Protein AF-X0ZEE0-F1 (afdb_monomer)

Structure (mmCIF, N/CA/C/O backbone):
data_AF-X0ZEE0-F1
#
_entry.id   AF-X0ZEE0-F1
#
loop_
_atom_site.group_PDB
_atom_site.id
_atom_site.type_symbol
_atom_site.label_atom_id
_atom_site.label_alt_id
_atom_site.label_comp_id
_atom_site.label_asym_id
_atom_site.label_entity_id
_atom_site.label_seq_id
_atom_site.pdbx_PDB_ins_code
_atom_site.Cartn_x
_atom_site.Cartn_y
_atom_site.Cartn_z
_atom_site.occupancy
_atom_site.B_iso_or_equiv
_atom_site.auth_seq_id
_atom_site.auth_comp_id
_atom_site.auth_asym_id
_atom_site.auth_atom_id
_atom_site.pdbx_PDB_model_num
ATOM 1 N N . ALA A 1 1 ? -1.277 -12.257 -2.965 1.00 88.06 1 ALA A N 1
ATOM 2 C CA . ALA A 1 1 ? -1.905 -11.815 -1.703 1.00 88.06 1 ALA A CA 1
ATOM 3 C C . ALA A 1 1 ? -3.417 -11.524 -1.806 1.00 88.06 1 ALA A C 1
ATOM 5 O O . ALA A 1 1 ? -3.993 -11.067 -0.831 1.00 88.06 1 ALA A O 1
ATOM 6 N N . GLY A 1 2 ? -4.098 -11.786 -2.935 1.00 93.88 2 GLY A N 1
ATOM 7 C CA . GLY A 1 2 ? -5.572 -11.720 -3.007 1.00 93.88 2 GLY A CA 1
ATOM 8 C C . GLY A 1 2 ? -6.214 -10.323 -3.014 1.00 93.88 2 GLY A C 1
ATOM 9 O O . GLY A 1 2 ? -7.434 -10.241 -2.985 1.00 93.88 2 GLY A O 1
ATOM 10 N N . GLY A 1 3 ? -5.433 -9.239 -3.051 1.00 94.69 3 GLY A N 1
ATOM 11 C CA . GLY A 1 3 ? -5.960 -7.878 -3.212 1.00 94.69 3 GLY A CA 1
ATOM 12 C C . GLY A 1 3 ? -6.235 -7.507 -4.673 1.00 94.69 3 GLY A C 1
ATOM 13 O O . GLY A 1 3 ? -5.697 -8.128 -5.593 1.00 94.69 3 GLY A O 1
ATOM 14 N N . VAL A 1 4 ? -7.029 -6.453 -4.875 1.00 96.31 4 VAL A N 1
ATOM 15 C CA . VAL A 1 4 ? -7.330 -5.878 -6.195 1.00 96.31 4 VAL A CA 1
ATOM 16 C C . VAL A 1 4 ? -6.508 -4.608 -6.395 1.00 96.31 4 VAL A C 1
ATOM 18 O O . VAL A 1 4 ? -6.544 -3.694 -5.575 1.00 96.31 4 VAL A O 1
ATOM 21 N N . ASN A 1 5 ? -5.755 -4.538 -7.494 1.00 94.94 5 ASN A N 1
ATOM 22 C CA . ASN A 1 5 ? -5.033 -3.322 -7.857 1.00 94.94 5 ASN A CA 1
ATOM 23 C C . ASN A 1 5 ? -6.022 -2.281 -8.409 1.00 94.94 5 ASN A C 1
ATOM 25 O O . ASN A 1 5 ? -6.676 -2.536 -9.423 1.00 94.94 5 ASN A O 1
ATOM 29 N N . ILE A 1 6 ? -6.080 -1.098 -7.785 1.00 95.38 6 ILE A N 1
ATOM 30 C CA . ILE A 1 6 ? -6.951 0.018 -8.200 1.00 95.38 6 ILE A CA 1
ATOM 31 C C . ILE A 1 6 ? -6.679 0.525 -9.623 1.00 95.38 6 ILE A C 1
ATOM 33 O O . ILE A 1 6 ? -7.527 1.208 -10.188 1.00 95.38 6 ILE A O 1
ATOM 37 N N . ALA A 1 7 ? -5.511 0.190 -10.178 1.00 94.81 7 ALA A N 1
ATOM 38 C CA . ALA A 1 7 ? -5.076 0.542 -11.523 1.00 94.81 7 ALA A CA 1
ATOM 39 C C . ALA A 1 7 ? -5.048 -0.658 -12.489 1.00 94.81 7 ALA A C 1
ATOM 41 O O . ALA A 1 7 ? -4.361 -0.611 -13.507 1.00 94.81 7 ALA A O 1
ATOM 42 N N . SER A 1 8 ? -5.742 -1.754 -12.166 1.00 93.62 8 SER A N 1
ATOM 43 C CA . SER A 1 8 ? -5.786 -2.969 -13.001 1.00 93.62 8 SER A CA 1
ATOM 44 C C . SER A 1 8 ? -6.394 -2.754 -14.394 1.00 93.62 8 SER A C 1
ATOM 46 O O . SER A 1 8 ? -6.107 -3.526 -15.304 1.00 93.62 8 SER A O 1
ATOM 48 N N . ASP A 1 9 ? -7.184 -1.698 -14.571 1.00 93.75 9 ASP A N 1
ATOM 49 C CA . ASP A 1 9 ? -7.803 -1.263 -15.825 1.00 93.75 9 ASP A CA 1
ATOM 50 C C . ASP A 1 9 ? -6.960 -0.242 -16.610 1.00 93.75 9 ASP A C 1
ATOM 52 O O . ASP A 1 9 ? -7.352 0.197 -17.692 1.00 93.75 9 ASP A O 1
ATOM 56 N N . ALA A 1 10 ? -5.797 0.161 -16.091 1.00 94.31 10 ALA A N 1
ATOM 57 C CA . ALA A 1 10 ? -4.959 1.151 -16.748 1.00 94.31 10 ALA A CA 1
ATOM 58 C C . ALA A 1 10 ? -4.258 0.574 -17.991 1.00 94.31 10 ALA A C 1
ATOM 60 O O . ALA A 1 10 ? -3.651 -0.493 -17.951 1.00 94.31 10 ALA A O 1
ATOM 61 N N . ALA A 1 11 ? -4.254 1.334 -19.091 1.00 92.31 11 ALA A N 1
ATOM 62 C CA . ALA A 1 11 ? -3.566 0.935 -20.324 1.00 92.31 11 ALA A CA 1
ATOM 63 C C . ALA A 1 11 ? -2.028 1.002 -20.212 1.00 92.31 11 ALA A C 1
ATOM 65 O O . ALA A 1 11 ? -1.309 0.290 -20.915 1.00 92.31 11 ALA A O 1
ATOM 66 N N . ALA A 1 12 ? -1.507 1.878 -19.348 1.00 93.75 12 ALA A N 1
ATOM 67 C CA . ALA A 1 12 ? -0.074 2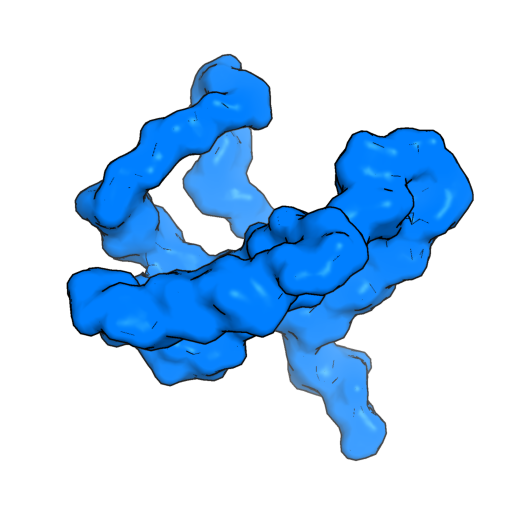.051 -19.142 1.00 93.75 12 ALA A CA 1
ATOM 68 C C . ALA A 1 12 ? 0.460 1.079 -18.082 1.00 93.75 12 ALA A C 1
ATOM 70 O O . ALA A 1 12 ? -0.184 0.846 -17.065 1.00 93.75 12 ALA A O 1
ATOM 71 N N . LYS A 1 13 ? 1.695 0.591 -18.269 1.00 89.75 13 LYS A N 1
ATOM 72 C CA . LYS A 1 13 ? 2.377 -0.276 -17.286 1.00 89.75 13 LYS A CA 1
ATOM 73 C C . LYS A 1 13 ? 2.675 0.430 -15.955 1.00 89.75 13 LYS A C 1
ATOM 75 O O . LYS A 1 13 ? 2.716 -0.219 -14.918 1.00 89.75 13 LYS A O 1
ATOM 80 N N . TYR A 1 14 ? 2.887 1.746 -16.003 1.00 90.56 14 TYR A N 1
ATOM 81 C CA . TYR A 1 14 ? 3.135 2.611 -14.846 1.00 90.56 14 TYR A CA 1
ATOM 82 C C . TYR A 1 14 ? 2.236 3.847 -14.951 1.00 90.56 14 TYR A C 1
ATOM 84 O O . TYR A 1 14 ? 2.691 4.909 -15.383 1.00 90.56 14 TYR A O 1
ATOM 92 N N . PRO A 1 15 ? 0.935 3.706 -14.663 1.00 93.25 15 PRO A N 1
ATOM 93 C CA . PRO A 1 15 ? -0.001 4.808 -14.793 1.00 93.25 15 PRO A CA 1
ATOM 94 C C . PRO A 1 15 ? 0.233 5.843 -13.689 1.00 93.25 15 PRO A C 1
ATOM 96 O O . PRO A 1 15 ? 0.494 5.501 -12.535 1.00 93.25 15 PRO A O 1
ATOM 99 N N . VAL A 1 16 ? 0.121 7.121 -14.042 1.00 92.12 16 VAL A N 1
ATOM 100 C CA . VAL A 1 16 ? 0.246 8.231 -13.092 1.00 92.12 16 VAL A CA 1
ATOM 101 C C . VAL A 1 16 ? -1.151 8.645 -12.650 1.00 92.12 16 VAL A C 1
ATOM 103 O O . VAL A 1 16 ? -1.945 9.104 -13.465 1.00 92.12 16 VAL A O 1
ATOM 106 N N . TYR A 1 17 ? -1.440 8.485 -11.360 1.00 91.00 17 TYR A N 1
ATOM 107 C CA . TYR A 1 17 ? -2.707 8.889 -10.753 1.00 91.00 17 TYR A CA 1
ATOM 108 C C . TYR A 1 17 ? -2.533 10.223 -10.025 1.00 91.00 17 TYR A C 1
ATOM 110 O O . TYR A 1 17 ? -1.600 10.393 -9.236 1.00 91.00 17 TYR A O 1
ATOM 118 N N . ASN A 1 18 ? -3.437 11.169 -10.283 1.00 92.06 18 ASN A N 1
ATOM 119 C CA . ASN A 1 18 ? -3.546 12.387 -9.482 1.00 92.06 18 ASN A CA 1
ATOM 120 C C . ASN A 1 18 ? -4.362 12.121 -8.201 1.00 92.06 18 ASN A C 1
ATOM 122 O O . ASN A 1 18 ? -4.818 11.005 -7.945 1.00 92.06 18 ASN A O 1
ATOM 126 N N . LEU A 1 19 ? -4.517 13.150 -7.367 1.00 91.25 19 LEU A N 1
ATOM 127 C CA . LEU A 1 19 ? -5.242 13.024 -6.107 1.00 91.25 19 LEU A CA 1
ATOM 128 C C . LEU A 1 19 ? -6.724 12.708 -6.334 1.00 91.25 19 LEU A C 1
ATOM 130 O O . LEU A 1 19 ? -7.272 11.861 -5.644 1.00 91.25 19 LEU A O 1
ATOM 134 N N . GLU A 1 20 ? -7.361 13.369 -7.290 1.00 93.50 20 GLU A N 1
ATOM 135 C CA . GLU A 1 20 ? -8.782 13.221 -7.589 1.00 93.50 20 GLU A CA 1
ATOM 136 C C . GLU A 1 20 ? -9.109 11.774 -7.979 1.00 93.50 20 GLU A C 1
ATOM 138 O O . GLU A 1 20 ? -10.022 11.180 -7.413 1.00 93.50 20 GLU A O 1
ATOM 143 N N . MET A 1 21 ? -8.291 11.163 -8.841 1.00 94.38 21 MET A N 1
ATOM 144 C CA . MET A 1 21 ? -8.421 9.753 -9.216 1.00 94.38 21 MET A CA 1
ATOM 145 C C . MET A 1 21 ? -8.187 8.813 -8.027 1.00 94.38 21 MET A C 1
ATOM 147 O O . MET A 1 21 ? -8.867 7.798 -7.906 1.00 94.38 21 MET A O 1
ATOM 151 N N . LEU A 1 22 ? -7.241 9.124 -7.133 1.00 93.25 22 LEU A N 1
ATOM 152 C CA . LEU A 1 22 ? -7.027 8.326 -5.918 1.00 93.25 22 LEU A CA 1
ATOM 153 C C . LEU A 1 22 ? -8.206 8.425 -4.945 1.00 93.25 22 LEU A C 1
ATOM 155 O O . LEU A 1 22 ? -8.533 7.434 -4.299 1.00 93.25 22 LEU A O 1
ATOM 159 N N . ILE A 1 23 ? -8.841 9.595 -4.841 1.00 94.25 23 ILE A N 1
ATOM 160 C CA . ILE A 1 23 ? -10.050 9.793 -4.031 1.00 94.25 23 ILE A CA 1
ATOM 161 C C . ILE A 1 23 ? -11.220 9.021 -4.640 1.00 94.25 23 ILE A C 1
ATOM 163 O O . ILE A 1 23 ? -11.936 8.350 -3.909 1.00 94.25 23 ILE A O 1
ATOM 167 N N . GLU A 1 24 ? -11.396 9.082 -5.960 1.00 95.38 24 GLU A N 1
ATOM 168 C CA . GLU A 1 24 ? -12.463 8.370 -6.668 1.00 95.38 24 GLU A CA 1
ATOM 169 C C . GLU A 1 24 ? -12.321 6.846 -6.541 1.00 95.38 24 GLU A C 1
ATOM 171 O O . GLU A 1 24 ? -13.296 6.149 -6.272 1.00 95.38 24 GLU A O 1
ATOM 176 N N . ARG A 1 25 ? -11.097 6.324 -6.687 1.00 95.94 25 ARG A N 1
ATOM 177 C CA . ARG A 1 25 ? -10.803 4.886 -6.554 1.00 95.94 25 ARG A CA 1
ATOM 178 C C . ARG A 1 25 ? -10.766 4.403 -5.104 1.00 95.94 25 ARG A C 1
ATOM 180 O O . ARG A 1 25 ? -10.891 3.205 -4.881 1.00 95.94 25 ARG A O 1
ATOM 187 N N . ASN A 1 26 ? -10.544 5.318 -4.160 1.00 97.19 26 ASN A N 1
ATOM 188 C CA . ASN A 1 26 ? -10.541 5.121 -2.711 1.00 97.19 26 ASN A CA 1
ATOM 189 C C . ASN A 1 26 ? -9.915 3.787 -2.236 1.00 97.19 26 ASN A C 1
ATOM 191 O O . ASN A 1 26 ? -10.626 2.905 -1.755 1.00 97.19 26 ASN A O 1
ATOM 195 N N . PRO A 1 27 ? -8.589 3.599 -2.366 1.00 97.50 27 PRO A N 1
ATOM 196 C CA . PRO A 1 27 ? -7.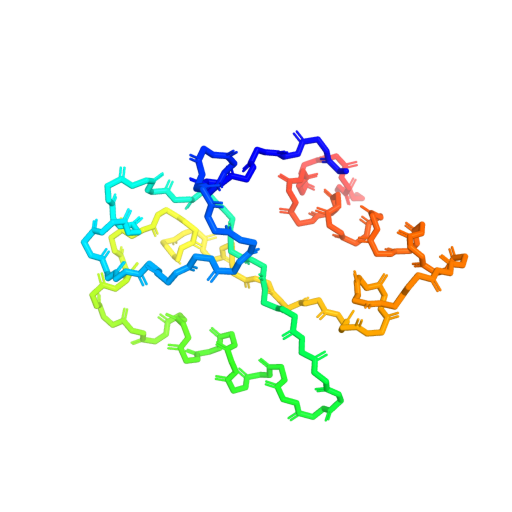945 2.364 -1.929 1.00 97.50 27 PRO A CA 1
ATOM 197 C C . PRO A 1 27 ? -8.082 2.135 -0.417 1.00 97.50 27 PRO A C 1
ATOM 199 O O . PRO A 1 27 ? -7.889 3.049 0.386 1.00 97.50 27 PRO A O 1
ATOM 202 N N . GLU A 1 28 ? -8.294 0.875 -0.032 1.00 98.00 28 GLU A N 1
ATOM 203 C CA . GLU A 1 28 ? -8.333 0.427 1.370 1.00 98.00 28 GLU A CA 1
ATOM 204 C C . GLU A 1 28 ? -6.934 0.190 1.962 1.00 98.00 28 GLU A C 1
ATOM 206 O O . GLU A 1 28 ? -6.755 0.203 3.180 1.00 98.00 28 GLU A O 1
ATOM 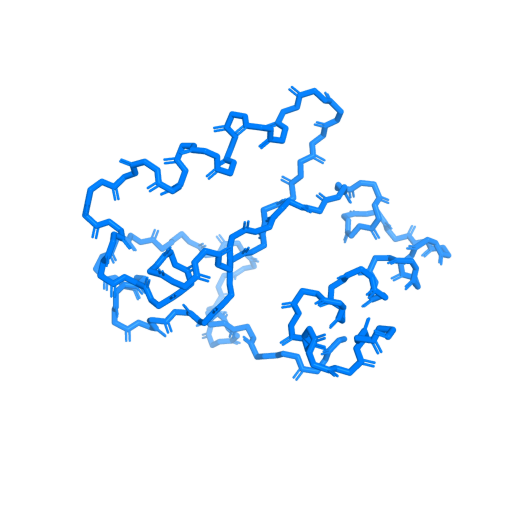211 N N . VAL A 1 29 ? -5.935 -0.032 1.101 1.00 97.69 29 VAL A N 1
ATOM 212 C CA . VAL A 1 29 ? -4.532 -0.265 1.466 1.00 97.69 29 VAL A CA 1
ATOM 213 C C . VAL A 1 29 ? -3.624 0.464 0.480 1.00 97.69 29 VAL A C 1
ATOM 215 O O . VAL A 1 29 ? -3.815 0.369 -0.731 1.00 97.69 29 VAL A O 1
ATOM 218 N N . ILE A 1 30 ? -2.601 1.156 0.987 1.00 96.44 30 ILE A N 1
ATOM 219 C CA . ILE A 1 30 ? -1.517 1.725 0.174 1.00 96.44 30 ILE A CA 1
ATOM 220 C C . ILE A 1 30 ? -0.216 1.016 0.544 1.00 96.44 30 ILE A C 1
ATOM 222 O O . ILE A 1 30 ? 0.167 0.987 1.712 1.00 96.44 30 ILE A O 1
ATOM 226 N N . ILE A 1 31 ? 0.477 0.472 -0.457 1.00 95.19 31 ILE A N 1
ATOM 227 C CA . ILE A 1 31 ? 1.763 -0.213 -0.291 1.00 95.19 31 ILE A CA 1
ATOM 228 C C . ILE A 1 31 ? 2.817 0.554 -1.086 1.00 95.19 31 ILE A C 1
ATOM 230 O O . ILE A 1 31 ? 2.686 0.729 -2.297 1.00 95.19 31 ILE A O 1
ATOM 234 N N . ILE A 1 32 ? 3.856 1.023 -0.403 1.00 93.38 32 ILE A N 1
ATOM 235 C CA . ILE A 1 32 ? 4.929 1.827 -0.985 1.00 93.38 32 ILE A CA 1
ATOM 236 C C . ILE A 1 32 ? 6.197 0.983 -1.021 1.00 93.38 32 ILE A C 1
ATOM 238 O O . ILE A 1 32 ? 6.756 0.646 0.021 1.00 93.38 32 ILE A O 1
ATOM 242 N N . SER A 1 33 ? 6.681 0.653 -2.216 1.00 90.88 33 SER A N 1
ATOM 243 C CA . SER A 1 33 ? 7.987 0.009 -2.348 1.00 90.88 33 SER A CA 1
ATOM 244 C C . SER A 1 33 ? 9.100 0.995 -1.997 1.00 90.88 33 SER A C 1
ATOM 246 O O . SER A 1 33 ? 9.118 2.105 -2.532 1.00 90.88 33 SER A O 1
ATOM 248 N N . PHE A 1 34 ? 10.049 0.589 -1.161 1.00 89.12 34 PHE A N 1
ATOM 249 C CA . PHE A 1 34 ? 11.186 1.420 -0.768 1.00 89.12 34 PHE A CA 1
ATOM 250 C C . PHE A 1 34 ? 12.513 0.688 -0.971 1.00 89.12 34 PHE A C 1
ATOM 252 O O . PHE A 1 34 ? 12.592 -0.536 -0.882 1.00 89.12 34 PHE A O 1
ATOM 259 N N . TRP A 1 35 ? 13.574 1.460 -1.189 1.00 81.88 35 TRP A N 1
ATOM 260 C CA . TRP A 1 35 ? 14.955 0.985 -1.086 1.00 81.88 35 TRP A CA 1
ATOM 261 C C . TRP A 1 35 ? 15.520 1.329 0.296 1.00 81.88 35 TRP A C 1
ATOM 263 O O . TRP A 1 35 ? 14.999 2.218 0.980 1.00 81.88 35 TRP A O 1
ATOM 273 N N . HIS A 1 36 ? 16.565 0.625 0.728 1.00 70.25 36 HIS A N 1
ATOM 274 C CA . HIS A 1 36 ? 17.132 0.756 2.073 1.00 70.25 36 HIS A CA 1
ATOM 275 C C . HIS A 1 36 ? 17.341 2.235 2.475 1.00 70.25 36 HIS A C 1
ATOM 277 O O . HIS A 1 36 ? 17.993 2.98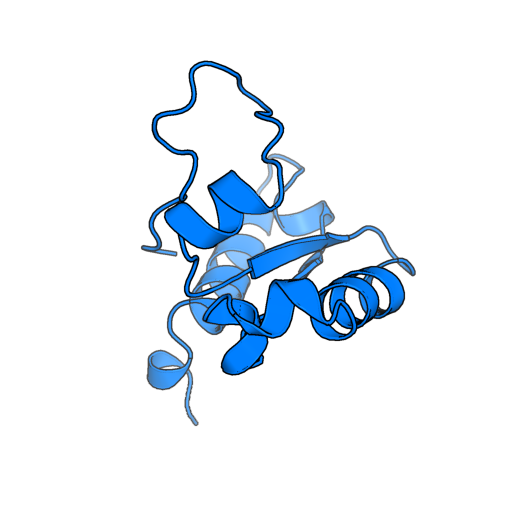8 1.757 1.00 70.25 36 HIS A O 1
ATOM 283 N N . GLY A 1 37 ? 16.740 2.659 3.597 1.00 64.69 37 GLY A N 1
ATOM 284 C CA . GLY A 1 37 ? 16.815 4.037 4.117 1.00 64.69 37 GLY A CA 1
ATOM 285 C C . GLY A 1 37 ? 15.727 5.024 3.652 1.00 64.69 37 GLY A C 1
ATOM 286 O O . GLY A 1 37 ? 15.689 6.139 4.159 1.00 64.69 37 GLY A O 1
ATOM 287 N N . SER A 1 38 ? 14.817 4.644 2.743 1.00 72.62 38 SER A N 1
ATOM 288 C CA . SER A 1 38 ? 13.799 5.560 2.169 1.00 72.62 38 SER A CA 1
ATOM 289 C C . SER A 1 38 ? 12.353 5.360 2.670 1.00 72.62 38 SER A C 1
ATOM 291 O O . SER A 1 38 ? 11.448 6.106 2.281 1.00 72.62 38 SER A O 1
ATOM 293 N N . ILE A 1 39 ? 12.116 4.375 3.549 1.00 73.50 39 ILE A N 1
ATOM 294 C CA . ILE A 1 39 ? 10.763 3.944 3.951 1.00 73.50 39 ILE A CA 1
ATOM 295 C C . ILE A 1 39 ? 10.006 4.971 4.798 1.00 73.50 39 ILE A C 1
ATOM 297 O O . ILE A 1 39 ? 8.886 5.340 4.445 1.00 73.50 39 ILE A O 1
ATOM 301 N N . ALA A 1 40 ? 10.607 5.426 5.903 1.00 63.91 40 ALA A N 1
ATOM 302 C CA . ALA A 1 40 ? 9.924 6.237 6.911 1.00 63.91 40 ALA A CA 1
ATOM 303 C C . ALA A 1 40 ? 9.438 7.553 6.297 1.00 63.91 40 ALA A C 1
ATOM 305 O O . ALA A 1 40 ? 8.254 7.873 6.367 1.00 63.91 40 ALA A O 1
ATOM 306 N N . ALA A 1 41 ? 10.323 8.214 5.543 1.00 65.06 41 ALA A N 1
ATOM 307 C CA . ALA A 1 41 ? 10.001 9.430 4.811 1.00 65.06 41 ALA A CA 1
ATOM 308 C C . ALA A 1 41 ? 8.823 9.242 3.840 1.00 65.06 41 ALA A C 1
ATOM 310 O O . ALA A 1 41 ? 7.998 10.138 3.711 1.00 65.06 41 ALA A O 1
ATOM 311 N N . SER A 1 42 ? 8.699 8.085 3.183 1.00 81.69 42 SER A N 1
ATOM 312 C CA . SER A 1 42 ? 7.655 7.861 2.174 1.00 81.69 42 SER A CA 1
ATOM 313 C C . SER A 1 42 ? 6.286 7.554 2.793 1.00 81.69 42 SER A C 1
ATOM 315 O O . SER A 1 42 ? 5.274 8.106 2.357 1.00 81.69 42 SER A O 1
ATOM 317 N N . VAL A 1 43 ? 6.239 6.717 3.834 1.00 91.75 43 VAL A N 1
ATOM 318 C CA . VAL A 1 43 ? 4.988 6.366 4.531 1.00 91.75 43 VAL A CA 1
ATOM 319 C C . VAL A 1 43 ? 4.454 7.558 5.325 1.00 91.75 43 VAL A C 1
ATOM 321 O O . VAL A 1 43 ? 3.274 7.897 5.214 1.00 91.75 43 VAL A O 1
ATOM 324 N N . GLU A 1 44 ? 5.312 8.239 6.086 1.00 89.88 44 GLU A N 1
ATOM 325 C CA . GLU A 1 44 ? 4.925 9.415 6.873 1.00 89.88 44 GLU A CA 1
ATOM 326 C C . GLU A 1 44 ? 4.534 10.593 5.979 1.00 89.88 44 GLU A C 1
ATOM 328 O O . GLU A 1 44 ? 3.566 11.299 6.273 1.00 89.88 44 GLU A O 1
ATOM 333 N N . ALA A 1 45 ? 5.208 10.785 4.839 1.00 90.31 45 ALA A N 1
ATOM 334 C CA . ALA A 1 45 ? 4.810 11.807 3.874 1.00 90.31 45 ALA A CA 1
ATOM 335 C C . ALA A 1 45 ? 3.420 11.539 3.287 1.00 90.31 45 ALA A C 1
ATOM 337 O O . ALA A 1 45 ? 2.678 12.484 3.040 1.00 90.31 45 ALA A O 1
ATOM 338 N N . VAL A 1 46 ? 3.038 10.278 3.062 1.00 91.81 46 VAL A N 1
ATOM 339 C CA . VAL A 1 46 ? 1.678 9.950 2.610 1.00 91.81 46 VAL A CA 1
ATOM 340 C C . VAL A 1 46 ? 0.663 10.201 3.723 1.00 91.81 46 VAL A C 1
ATOM 342 O O . VAL A 1 46 ? -0.334 10.883 3.488 1.00 91.81 46 VAL A O 1
ATOM 345 N N . LYS A 1 47 ? 0.941 9.732 4.945 1.00 93.31 47 LYS A N 1
ATOM 346 C CA . LYS A 1 47 ? 0.045 9.910 6.09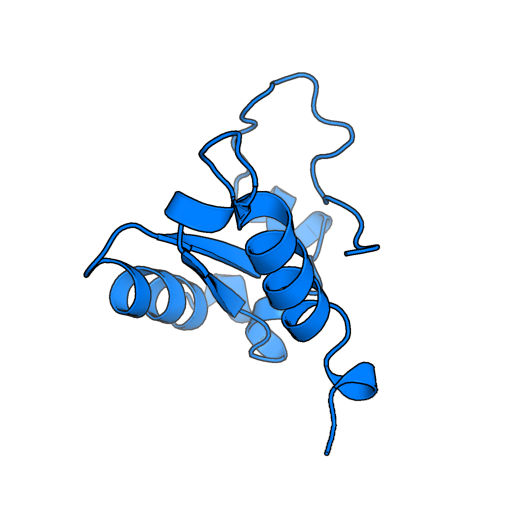9 1.00 93.31 47 LYS A CA 1
ATOM 347 C C . LYS A 1 47 ? -0.135 11.383 6.489 1.00 93.31 47 LYS A C 1
ATOM 349 O O . LYS A 1 47 ? -1.230 11.785 6.856 1.00 93.31 47 LYS A O 1
ATOM 354 N N . SER A 1 48 ? 0.890 12.222 6.362 1.00 93.38 48 SER A N 1
ATOM 355 C CA . SER A 1 48 ? 0.826 13.646 6.739 1.00 93.38 48 SER A CA 1
ATOM 356 C C . SER A 1 48 ? 0.104 14.544 5.722 1.00 93.38 48 SER A C 1
ATOM 358 O O . SER A 1 48 ? -0.224 15.695 6.026 1.00 93.38 48 SER A O 1
ATOM 360 N N . ARG A 1 49 ? -0.205 14.050 4.514 1.00 92.44 49 ARG A N 1
ATOM 361 C CA . ARG A 1 49 ? -0.933 14.827 3.497 1.00 92.44 49 ARG A CA 1
ATOM 362 C C . ARG A 1 49 ? -2.382 15.046 3.922 1.00 92.44 49 ARG A C 1
ATOM 364 O O . ARG A 1 49 ? -3.232 14.181 3.736 1.00 92.44 49 ARG A O 1
ATOM 371 N N . LYS A 1 50 ? -2.700 16.263 4.373 1.00 93.44 50 LYS A N 1
ATOM 372 C CA . LYS A 1 50 ? -4.055 16.656 4.810 1.00 93.44 50 LYS A CA 1
ATOM 373 C C . LYS A 1 50 ? -5.163 16.272 3.821 1.00 93.44 50 LYS A C 1
ATOM 375 O O . LYS A 1 50 ? -6.199 15.775 4.236 1.00 93.44 50 LYS A O 1
ATOM 380 N N . ARG A 1 51 ? -4.949 16.459 2.512 1.00 93.25 51 ARG A N 1
ATOM 381 C CA . ARG A 1 51 ? -5.955 16.119 1.486 1.00 93.25 51 ARG A CA 1
ATOM 382 C C . ARG A 1 51 ? -6.163 14.613 1.292 1.00 93.25 51 ARG A C 1
ATOM 384 O O . ARG A 1 51 ? -7.199 14.215 0.786 1.00 93.25 51 ARG A O 1
ATOM 391 N N . TRP A 1 52 ? -5.195 13.788 1.685 1.00 95.19 52 TRP A N 1
ATOM 392 C CA . TRP A 1 52 ? -5.276 12.333 1.558 1.00 95.19 52 TRP A CA 1
ATOM 393 C C . TRP A 1 52 ? -6.010 11.689 2.736 1.00 95.19 52 TRP A C 1
ATOM 395 O O . TRP A 1 52 ? -6.380 10.529 2.645 1.00 95.19 52 TRP A O 1
ATOM 405 N N . GLN A 1 53 ? -6.300 12.443 3.802 1.00 95.25 53 GLN A N 1
ATOM 406 C CA . GLN A 1 53 ? -7.087 11.989 4.956 1.00 95.25 53 GLN A CA 1
ATOM 407 C C . GLN A 1 53 ? -8.542 11.630 4.605 1.00 95.25 53 GLN A C 1
ATOM 409 O O . GLN A 1 53 ? -9.282 11.167 5.462 1.00 95.25 53 GLN A O 1
ATOM 414 N N . ILE A 1 54 ? -8.979 11.850 3.361 1.00 96.06 54 ILE A N 1
ATOM 415 C CA . ILE A 1 54 ? -10.266 11.357 2.860 1.00 96.06 54 ILE A CA 1
ATOM 416 C C . ILE A 1 54 ? -10.181 9.917 2.316 1.00 96.06 54 ILE A C 1
ATOM 418 O O . ILE A 1 54 ? -11.209 9.255 2.232 1.00 96.06 54 ILE A O 1
ATOM 422 N N . ILE A 1 55 ? -8.983 9.426 1.992 1.00 97.50 55 ILE A N 1
ATOM 423 C CA . ILE A 1 55 ? -8.749 8.086 1.441 1.00 97.50 55 ILE A CA 1
ATOM 424 C C . ILE A 1 55 ? -8.741 7.064 2.581 1.00 97.50 55 ILE A C 1
ATOM 426 O O . ILE A 1 55 ? -8.052 7.264 3.587 1.00 97.50 55 ILE A O 1
ATOM 430 N N . ASP A 1 56 ? -9.454 5.954 2.417 1.00 98.12 56 ASP A N 1
ATOM 431 C CA . ASP A 1 56 ? -9.663 4.975 3.489 1.00 98.12 56 ASP A CA 1
ATOM 432 C C . ASP A 1 56 ? -8.368 4.324 3.978 1.00 98.12 56 ASP A C 1
ATOM 434 O O . ASP A 1 56 ? -8.179 4.174 5.187 1.00 98.12 56 ASP A O 1
ATOM 438 N N . ALA A 1 57 ? -7.418 4.036 3.085 1.00 97.69 57 ALA A N 1
ATOM 439 C CA . ALA A 1 57 ? -6.093 3.566 3.484 1.00 97.69 57 ALA A CA 1
ATOM 440 C C . ALA A 1 57 ? -5.390 4.525 4.460 1.00 97.69 57 ALA A C 1
ATOM 442 O O . ALA A 1 57 ? -4.722 4.087 5.393 1.00 97.69 57 ALA A O 1
ATOM 443 N N . VAL A 1 58 ? -5.531 5.840 4.269 1.00 96.94 58 VAL A N 1
ATOM 444 C CA . VAL A 1 58 ? -4.878 6.840 5.126 1.00 96.94 58 VAL A CA 1
ATOM 445 C C . VAL A 1 58 ? -5.642 7.013 6.434 1.00 96.94 58 VAL A C 1
ATOM 447 O O . VAL A 1 58 ? -5.019 6.963 7.494 1.00 96.94 58 VAL A O 1
ATOM 450 N N . LYS A 1 59 ? -6.976 7.136 6.372 1.00 96.56 59 LYS A N 1
ATOM 451 C CA . LYS A 1 59 ? -7.851 7.229 7.557 1.00 96.56 59 LYS A CA 1
ATOM 452 C C . LYS A 1 59 ? -7.627 6.081 8.531 1.00 96.56 59 LYS A C 1
ATOM 454 O O . LYS A 1 59 ? -7.517 6.296 9.732 1.00 96.56 59 LYS A O 1
ATOM 459 N N . ASN A 1 60 ? -7.531 4.867 7.995 1.00 96.69 60 ASN A N 1
ATOM 460 C CA . ASN A 1 60 ? -7.422 3.642 8.778 1.00 96.69 60 ASN A CA 1
ATOM 461 C C . ASN A 1 60 ? -5.966 3.258 9.081 1.00 96.69 60 ASN A C 1
ATOM 463 O O . ASN A 1 60 ? -5.703 2.149 9.537 1.00 96.69 60 ASN A O 1
ATOM 467 N N . ASN A 1 61 ? -5.004 4.153 8.815 1.00 95.56 61 ASN A N 1
ATOM 468 C CA . ASN A 1 61 ? -3.572 3.925 9.024 1.00 95.56 61 ASN A CA 1
ATOM 469 C C . ASN A 1 61 ? -3.012 2.690 8.275 1.00 95.56 61 ASN A C 1
ATOM 471 O O . ASN A 1 61 ? -1.975 2.140 8.649 1.00 95.56 61 ASN A O 1
ATOM 475 N N . ARG A 1 62 ? -3.659 2.288 7.176 1.00 96.75 62 ARG A N 1
ATOM 476 C CA . ARG A 1 62 ? -3.307 1.158 6.299 1.00 96.75 62 ARG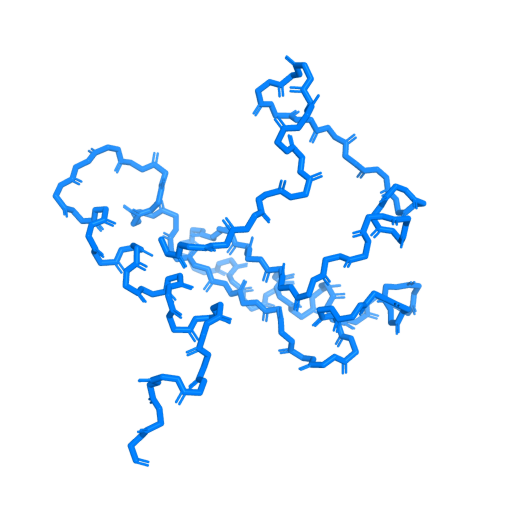 A CA 1
ATOM 477 C C . ARG A 1 62 ? -2.384 1.591 5.153 1.00 96.75 62 ARG A C 1
ATOM 479 O O . ARG A 1 62 ? -2.610 1.282 3.982 1.00 96.75 62 ARG A O 1
ATOM 486 N N . VAL A 1 63 ? -1.338 2.336 5.507 1.00 96.56 63 VAL A N 1
ATOM 487 C CA . VAL A 1 63 ? -0.250 2.725 4.599 1.00 96.56 63 VAL A CA 1
ATOM 488 C C . VAL A 1 63 ? 1.020 2.032 5.071 1.00 96.56 63 VAL A C 1
ATOM 490 O O . VAL A 1 63 ? 1.507 2.316 6.170 1.00 96.56 63 VAL A O 1
ATOM 493 N N . TYR A 1 64 ? 1.538 1.144 4.231 1.00 95.44 64 TYR A N 1
ATOM 494 C CA . TYR A 1 64 ? 2.652 0.255 4.537 1.00 95.44 64 TYR A CA 1
ATOM 495 C C . TYR A 1 64 ? 3.804 0.486 3.567 1.00 95.44 64 TYR A C 1
ATOM 497 O O . TYR A 1 64 ? 3.601 0.866 2.412 1.00 95.44 64 TYR A O 1
ATOM 505 N N . GLY A 1 65 ? 5.022 0.244 4.036 1.00 94.38 65 GLY A N 1
ATOM 506 C CA . GLY A 1 65 ? 6.177 0.118 3.163 1.00 94.38 65 GLY A CA 1
ATOM 507 C C . GLY A 1 65 ? 6.468 -1.354 2.900 1.00 94.38 65 GLY A C 1
ATOM 508 O O . GLY A 1 65 ? 6.298 -2.167 3.800 1.00 94.38 65 GLY A O 1
ATOM 509 N N . ILE A 1 66 ? 6.950 -1.679 1.703 1.00 93.12 66 ILE A N 1
ATOM 510 C CA . ILE A 1 66 ? 7.491 -3.002 1.377 1.00 93.12 66 ILE A CA 1
ATOM 511 C C . ILE A 1 66 ? 8.891 -2.876 0.780 1.00 93.12 66 ILE A C 1
ATOM 513 O O . ILE A 1 66 ? 9.161 -1.962 -0.006 1.00 93.12 66 ILE A O 1
ATOM 517 N N . ASN A 1 67 ? 9.800 -3.777 1.146 1.00 92.00 67 ASN A N 1
ATOM 518 C CA . ASN A 1 67 ? 11.151 -3.744 0.602 1.00 92.00 67 ASN A CA 1
ATOM 519 C C . ASN A 1 67 ? 11.116 -4.036 -0.911 1.00 92.00 67 ASN A C 1
ATOM 521 O O . ASN A 1 67 ? 10.671 -5.101 -1.343 1.00 92.00 67 ASN A O 1
ATOM 525 N N . ALA A 1 68 ? 11.612 -3.102 -1.726 1.00 91.44 68 ALA A N 1
ATOM 526 C CA . ALA A 1 68 ? 11.635 -3.229 -3.181 1.00 91.44 68 ALA A CA 1
ATOM 527 C C . ALA A 1 68 ? 12.422 -4.461 -3.662 1.00 91.44 68 ALA A C 1
ATOM 529 O O . ALA A 1 68 ? 12.099 -5.015 -4.712 1.00 91.44 68 ALA A O 1
ATOM 530 N N . ASP A 1 69 ? 13.406 -4.943 -2.895 1.00 90.50 69 ASP A N 1
ATOM 531 C CA . ASP A 1 69 ? 14.138 -6.173 -3.221 1.00 90.50 69 ASP A CA 1
ATOM 532 C C . ASP A 1 69 ? 13.256 -7.432 -3.235 1.00 90.50 69 ASP A C 1
ATOM 534 O O . ASP A 1 69 ? 13.628 -8.409 -3.894 1.00 90.50 69 ASP A O 1
ATOM 538 N N . LEU A 1 70 ? 12.120 -7.410 -2.527 1.00 92.88 70 LEU A N 1
ATOM 539 C CA . LEU A 1 70 ? 11.171 -8.523 -2.449 1.00 92.88 70 LEU A CA 1
ATOM 540 C C . LEU A 1 70 ? 10.156 -8.514 -3.597 1.00 92.88 70 LEU A C 1
ATOM 542 O O . LEU A 1 70 ? 9.730 -9.576 -4.040 1.00 92.88 70 LEU A O 1
ATOM 546 N N . VAL A 1 71 ? 9.774 -7.331 -4.091 1.00 91.75 71 VAL A N 1
ATOM 547 C CA . VAL A 1 71 ? 8.651 -7.179 -5.040 1.00 91.75 71 VAL A CA 1
ATOM 548 C C . VAL A 1 71 ? 9.051 -6.710 -6.436 1.00 91.75 71 VAL A C 1
ATOM 550 O O . VAL A 1 71 ? 8.321 -6.954 -7.393 1.00 91.75 71 VAL A O 1
ATOM 553 N N . SER A 1 72 ? 10.208 -6.063 -6.583 1.00 89.62 72 SER A N 1
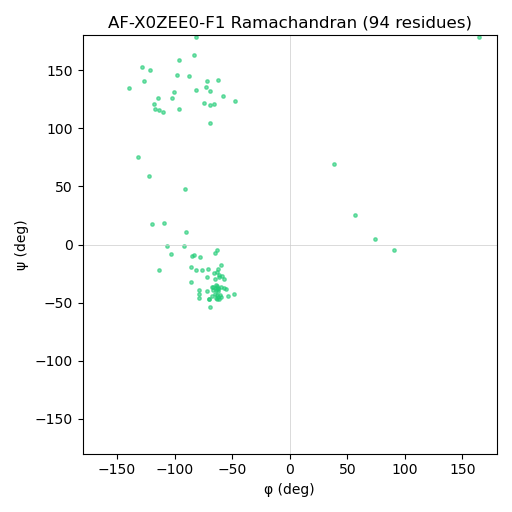ATOM 554 C CA . SER A 1 72 ? 10.637 -5.456 -7.852 1.00 89.62 72 SER A CA 1
ATOM 555 C C . SER A 1 72 ? 11.690 -6.278 -8.596 1.00 89.62 72 SER A C 1
ATOM 557 O O . SER A 1 72 ? 12.040 -5.946 -9.729 1.00 89.62 72 SER A O 1
ATOM 559 N N . ARG A 1 73 ? 12.223 -7.342 -7.979 1.00 89.81 73 ARG A N 1
ATOM 560 C CA . ARG A 1 73 ? 13.249 -8.217 -8.562 1.00 89.81 73 ARG A CA 1
ATOM 561 C C . ARG A 1 73 ? 12.705 -9.637 -8.733 1.00 89.81 73 ARG A C 1
ATOM 563 O O . ARG A 1 73 ? 12.421 -10.282 -7.726 1.00 89.81 73 ARG A O 1
ATOM 570 N N . PRO A 1 74 ? 12.598 -10.150 -9.972 1.00 87.44 74 PRO A N 1
ATOM 571 C CA . PRO A 1 74 ? 12.208 -11.537 -10.202 1.00 87.44 74 PRO A CA 1
ATOM 572 C C . PRO A 1 74 ? 13.169 -12.500 -9.496 1.00 87.44 74 PRO A C 1
ATOM 574 O O . PRO A 1 74 ? 14.385 -12.397 -9.662 1.00 87.44 74 PRO A O 1
ATOM 577 N N . GLY A 1 75 ? 12.634 -13.429 -8.705 1.00 92.69 75 GLY A N 1
ATOM 578 C CA . GLY A 1 75 ? 13.436 -14.400 -7.965 1.00 92.69 75 GLY A CA 1
ATOM 579 C C . GLY A 1 75 ? 12.655 -15.102 -6.849 1.00 92.69 75 GLY A C 1
ATOM 580 O O . GLY A 1 75 ? 11.488 -14.785 -6.624 1.00 92.69 75 GLY A O 1
ATOM 581 N N . PRO A 1 76 ? 13.292 -16.038 -6.123 1.00 93.44 76 PRO A N 1
ATOM 582 C CA . PRO A 1 76 ? 12.629 -16.856 -5.100 1.00 93.44 76 PRO A CA 1
ATOM 583 C C . PRO A 1 76 ? 12.038 -16.036 -3.942 1.00 93.44 76 PRO A C 1
ATOM 585 O O . PRO A 1 76 ? 11.014 -16.416 -3.384 1.00 93.44 76 PRO A O 1
ATOM 588 N N . ARG A 1 77 ? 12.620 -14.867 -3.644 1.00 93.62 77 ARG A N 1
ATOM 589 C CA . ARG A 1 77 ? 12.156 -13.933 -2.599 1.00 93.62 77 ARG A CA 1
ATOM 590 C C . ARG A 1 77 ? 10.778 -13.316 -2.866 1.00 93.62 77 ARG A C 1
ATOM 592 O O . ARG A 1 77 ? 10.232 -12.644 -1.998 1.00 93.62 77 ARG A O 1
ATOM 599 N N . ILE A 1 78 ? 10.197 -13.536 -4.050 1.00 93.75 78 ILE A N 1
ATOM 600 C CA . ILE A 1 78 ? 8.830 -13.086 -4.335 1.00 93.75 78 ILE A CA 1
ATOM 601 C C . ILE A 1 78 ? 7.811 -13.742 -3.397 1.00 93.75 78 ILE A C 1
ATOM 603 O O . ILE A 1 78 ? 6.768 -13.155 -3.126 1.00 93.75 78 ILE A O 1
ATOM 607 N N . VAL A 1 79 ? 8.115 -14.938 -2.879 1.00 94.75 79 VAL A N 1
ATOM 608 C CA . VAL A 1 79 ? 7.279 -15.620 -1.885 1.00 94.75 79 VAL A CA 1
ATOM 609 C C . VAL A 1 79 ? 7.217 -14.799 -0.595 1.00 94.75 79 VAL A C 1
ATOM 611 O O . VAL A 1 79 ? 6.115 -14.510 -0.133 1.00 94.75 79 VAL A O 1
ATOM 614 N N . ASP A 1 80 ? 8.364 -14.322 -0.102 1.00 95.31 80 ASP A N 1
ATOM 615 C CA . ASP A 1 80 ? 8.449 -13.449 1.078 1.00 95.31 80 ASP A CA 1
ATOM 616 C C . ASP A 1 80 ? 7.674 -12.140 0.849 1.00 95.31 80 ASP A C 1
ATOM 618 O O . ASP A 1 80 ? 6.895 -11.702 1.693 1.00 95.31 80 ASP A O 1
ATOM 622 N N . GLY A 1 81 ? 7.822 -11.544 -0.341 1.00 94.75 81 GLY A N 1
ATOM 623 C CA . GLY A 1 81 ? 7.077 -10.342 -0.722 1.00 94.75 81 GLY A CA 1
ATOM 624 C C . GLY A 1 81 ? 5.561 -10.564 -0.756 1.00 94.75 81 GLY A C 1
ATOM 625 O O . GLY A 1 81 ? 4.795 -9.715 -0.302 1.00 94.75 81 GLY A O 1
ATOM 626 N N . ILE A 1 82 ? 5.103 -11.716 -1.259 1.00 95.50 82 ILE A N 1
ATOM 627 C CA . ILE A 1 82 ? 3.679 -12.079 -1.270 1.00 95.50 82 ILE A CA 1
ATOM 628 C C . ILE A 1 82 ? 3.150 -12.292 0.152 1.00 95.50 82 ILE A C 1
ATOM 630 O O . ILE A 1 82 ? 2.015 -11.890 0.422 1.00 95.50 82 ILE A O 1
ATOM 634 N N . GLU A 1 83 ? 3.933 -12.909 1.038 1.00 95.69 83 GLU A N 1
ATOM 635 C CA . GLU A 1 83 ? 3.570 -13.108 2.443 1.00 95.69 83 GLU A CA 1
ATOM 636 C C . GLU A 1 83 ? 3.444 -11.769 3.181 1.00 95.69 83 GLU A C 1
ATOM 638 O O . GLU A 1 83 ? 2.437 -11.516 3.844 1.00 95.69 83 GLU A O 1
ATOM 643 N N . GLU A 1 84 ? 4.408 -10.866 3.001 1.00 95.44 84 GLU A N 1
ATOM 644 C CA . GLU A 1 84 ? 4.376 -9.530 3.597 1.00 95.44 84 GLU A CA 1
ATOM 645 C C . GLU A 1 84 ? 3.168 -8.719 3.093 1.00 95.44 84 GLU A C 1
ATOM 647 O O . GLU A 1 84 ? 2.401 -8.167 3.887 1.00 95.44 84 GLU A O 1
ATOM 652 N N . MET A 1 85 ? 2.896 -8.740 1.782 1.00 96.31 85 MET A N 1
ATOM 653 C CA . MET A 1 85 ? 1.677 -8.138 1.228 1.00 96.31 85 MET A CA 1
ATOM 654 C C . MET A 1 85 ? 0.400 -8.772 1.795 1.00 96.31 85 MET A C 1
ATOM 656 O O . MET A 1 85 ? -0.588 -8.066 2.001 1.00 96.31 85 MET A O 1
ATOM 660 N N . ALA A 1 86 ? 0.385 -10.086 2.040 1.00 96.88 86 ALA A N 1
ATOM 661 C CA . ALA A 1 86 ? -0.773 -10.763 2.619 1.00 96.88 86 ALA A CA 1
ATOM 662 C C . ALA A 1 86 ? -1.056 -10.273 4.045 1.00 96.88 86 ALA A C 1
ATOM 664 O O . ALA A 1 86 ? -2.220 -10.032 4.360 1.00 96.88 86 ALA A O 1
ATOM 665 N N . ARG A 1 87 ? -0.020 -10.026 4.858 1.00 96.12 87 ARG A N 1
ATOM 666 C CA . ARG A 1 87 ? -0.155 -9.435 6.203 1.00 96.12 87 ARG A CA 1
ATOM 667 C C . ARG A 1 87 ? -0.746 -8.024 6.165 1.00 96.12 87 ARG A C 1
ATOM 669 O O . ARG A 1 87 ? -1.565 -7.680 7.012 1.00 96.12 87 ARG A O 1
ATOM 676 N N . PHE A 1 88 ? -0.382 -7.214 5.170 1.00 96.19 88 PHE A N 1
ATOM 677 C CA . PHE A 1 88 ? -0.927 -5.857 5.007 1.00 96.19 88 PHE A CA 1
ATOM 678 C C . PHE A 1 88 ? -2.388 -5.848 4.535 1.00 96.19 88 PHE A C 1
ATOM 680 O O . PHE A 1 88 ? -3.201 -5.027 4.979 1.00 96.19 88 PHE A O 1
ATOM 687 N N . ILE A 1 89 ? -2.727 -6.749 3.610 1.00 96.94 89 ILE A N 1
ATOM 688 C CA . ILE A 1 89 ? -4.059 -6.810 2.997 1.00 96.94 89 ILE A CA 1
ATOM 689 C C . ILE A 1 89 ? -5.062 -7.489 3.936 1.00 96.94 89 ILE A C 1
ATOM 691 O O . ILE A 1 89 ? -6.182 -6.996 4.066 1.00 96.94 89 ILE A O 1
ATOM 695 N N . HIS A 1 90 ? -4.649 -8.546 4.641 1.00 96.00 90 HIS A N 1
ATOM 696 C CA . HIS A 1 90 ? -5.510 -9.376 5.490 1.00 96.00 90 HIS A CA 1
ATOM 697 C C . HIS A 1 90 ? -5.017 -9.428 6.943 1.00 96.00 90 HIS A C 1
ATOM 699 O O . HIS A 1 90 ? -4.742 -10.518 7.444 1.00 96.00 90 HIS A O 1
ATOM 705 N N . PRO A 1 91 ? -4.891 -8.290 7.652 1.00 93.00 91 PRO A N 1
ATOM 706 C CA . PRO A 1 91 ? -4.301 -8.266 8.994 1.00 93.00 91 PRO A CA 1
ATOM 707 C C 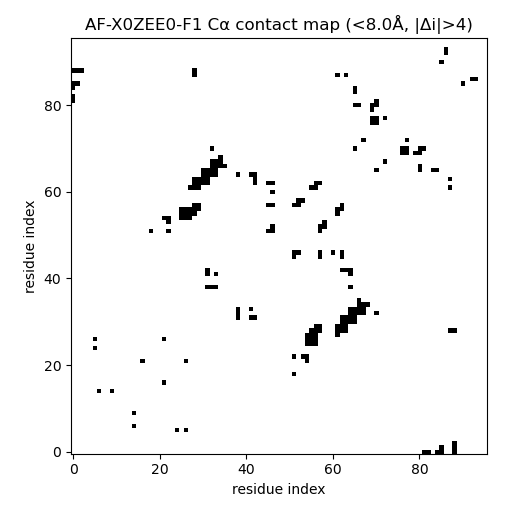. PRO A 1 91 ? -5.024 -9.188 9.986 1.00 93.00 91 PRO A C 1
ATOM 709 O O . PRO A 1 91 ? -4.394 -9.740 10.882 1.00 93.00 91 PRO A O 1
ATOM 712 N N . ASP A 1 92 ? -6.327 -9.413 9.801 1.00 92.88 92 ASP A N 1
ATOM 713 C CA . ASP A 1 92 ? -7.133 -10.294 10.649 1.00 92.88 92 ASP A CA 1
ATOM 714 C C . ASP A 1 92 ? -6.738 -11.775 10.571 1.00 92.88 92 ASP A C 1
ATOM 716 O O . ASP A 1 92 ? -6.962 -12.506 11.530 1.00 92.88 92 ASP A O 1
ATOM 720 N N . LEU A 1 93 ? -6.127 -12.214 9.465 1.00 93.06 93 LEU A N 1
ATOM 721 C CA . LEU A 1 93 ? -5.678 -13.600 9.280 1.00 93.06 93 LEU A CA 1
ATOM 722 C C . LEU A 1 93 ? -4.311 -13.882 9.921 1.00 93.06 93 LEU A C 1
ATOM 724 O O . LEU A 1 93 ? -3.893 -15.035 9.971 1.00 93.06 93 LEU A O 1
ATOM 728 N N . PHE A 1 94 ? -3.611 -12.844 10.388 1.00 88.50 94 PHE A N 1
ATOM 729 C CA . PHE A 1 94 ? -2.267 -12.930 10.971 1.00 88.50 94 PHE A CA 1
ATOM 730 C C . PHE A 1 94 ? -2.220 -12.437 12.423 1.00 88.50 94 PHE A C 1
ATOM 732 O O . PHE A 1 94 ? -1.145 -12.119 12.930 1.00 88.50 94 PHE A O 1
ATOM 739 N N . LYS A 1 95 ? -3.381 -12.345 13.081 1.00 77.81 95 LYS A N 1
ATOM 740 C CA . LYS A 1 95 ? -3.475 -12.099 14.522 1.00 77.81 95 LYS A CA 1
ATOM 741 C C . LYS A 1 95 ? -2.975 -13.346 15.261 1.00 77.81 95 LYS A C 1
ATOM 743 O O . LYS A 1 95 ? -3.534 -14.421 15.057 1.00 77.81 95 LYS A O 1
ATOM 748 N N . GLU A 1 96 ? -1.923 -13.192 16.065 1.00 57.47 96 GLU A N 1
ATOM 749 C CA . GLU A 1 96 ? -1.563 -14.150 17.125 1.00 57.47 96 GLU A CA 1
ATOM 750 C C . GLU A 1 96 ? -2.505 -14.002 18.324 1.00 57.47 96 GLU A C 1
ATOM 752 O O . GLU A 1 96 ? -2.859 -12.844 18.659 1.00 57.47 96 GLU A O 1
#

Foldseek 3Di:
DPDDDLCPVPPDPDDDDDLVSCLVSQDLAAEAEDEPPCFPVVQVVQLPPPSNCSRNCNVVVLYYYDHCVQPVDDDPSVVVVVVVVCCSVCVVVVDD

Solvent-accessible surface area (backbone atoms only — not comparable to full-atom values): 5872 Å² 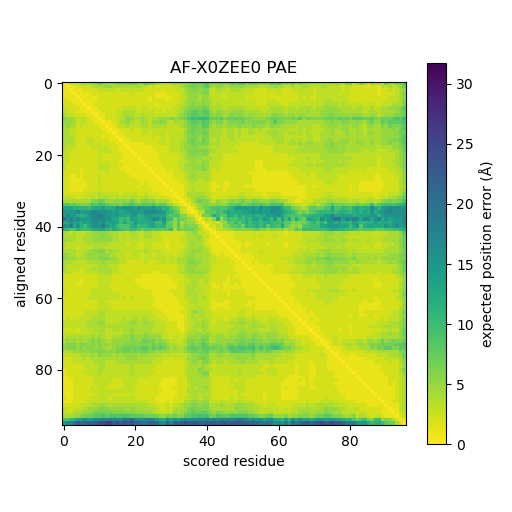total; per-residue (Å²): 93,91,77,81,65,94,63,74,86,50,93,50,98,78,68,87,76,56,69,68,59,46,55,74,64,41,48,68,62,44,78,41,72,27,58,96,93,47,43,66,67,53,46,50,54,55,64,66,36,74,84,45,57,78,25,48,9,46,64,69,66,34,56,42,70,41,61,31,76,25,72,75,43,94,58,82,52,37,57,59,33,36,52,55,47,26,47,72,72,42,49,83,82,66,65,129

Nearest PDB structures (foldseek):
  5cr9-assembly1_A  TM=8.679E-01  e=1.564E-02  Saccharomonospora viridis DSM 43017
  5y8a-assembly2_B  TM=7.964E-01  e=4.029E-01  Burkholderia cenocepacia J2315
  5y8b-assembly1_A  TM=8.060E-01  e=5.541E-01  Roseiflexus sp. RS-1
  3md9-assembly2_B  TM=6.269E-01  e=1.441E+00  Yersinia pestis
  5mbu-assembly1_A  TM=6.335E-01  e=6.234E+00  Campylobacter jejuni

Secondary structure (DSSP, 8-state):
--PPPTTTT-SSSSPPP-HHHHHHH--S-EEEEE-TT-HHHHHHHHHT-GGGGGSHHHHTT-EEEEEHHHHSS-STTHHHHHHHHHHHH-GGGG--

Radius of gyration: 13.82 Å; Cα contacts (8 Å, |Δi|>4): 110; chains: 1; bounding box: 30×34×37 Å

Organism: NCBI:txid412755

pLDDT: mean 91.5, std 7.82, range [57.47, 98.12]

InterPro domains:
  IPR002491 ABC transporter periplasmic binding domain [PF01497] (1-69)
  IPR002491 ABC transporter periplasmic binding domain [PS50983] (1-93)
  IPR050902 ABC Transporter Solute-Binding [PTHR30535] (1-95)

Sequence (96 aa):
AGGVNIASDAAAKYPVYNLEMLIERNPEVIIISFWHGSIAASVEAVKSRKRWQIIDAVKNNRVYGINADLVSRPGPRIVDGIEEMARFIHPDLFKE

Mean predicted aligned error: 3.91 Å